Protein AF-Q56FL7-F1 (afdb_monomer_lite)

Foldseek 3Di:
DDDDDDDDDDDPVNCVVPNPLQVCVVPPVNADDPPGHGSCVPRVVVDDDDD

Structure (mmCIF, N/CA/C/O backbone):
data_AF-Q56FL7-F1
#
_entry.id   AF-Q56FL7-F1
#
loop_
_atom_site.group_PDB
_atom_site.id
_atom_site.type_symbol
_atom_site.label_atom_id
_atom_site.label_alt_id
_atom_site.label_comp_id
_atom_site.label_asym_id
_atom_site.label_entity_id
_atom_site.label_seq_id
_atom_site.pdbx_PDB_ins_code
_atom_site.Cartn_x
_atom_site.Cartn_y
_atom_site.Cartn_z
_atom_site.occupancy
_atom_site.B_iso_or_equiv
_atom_site.auth_seq_id
_atom_site.auth_comp_id
_atom_site.auth_asym_id
_atom_site.auth_atom_id
_atom_site.pdbx_PDB_model_num
ATOM 1 N N . ASP A 1 1 ? -15.947 -23.176 -5.711 1.00 67.38 1 ASP A N 1
ATOM 2 C CA . ASP A 1 1 ? -14.611 -22.787 -5.208 1.00 67.38 1 ASP A CA 1
ATOM 3 C C . ASP A 1 1 ? -14.560 -21.314 -4.843 1.00 67.38 1 ASP A C 1
ATOM 5 O O . ASP A 1 1 ? -15.110 -20.492 -5.568 1.00 67.38 1 ASP A O 1
ATOM 9 N N . ARG A 1 2 ? -13.956 -20.965 -3.701 1.00 81.38 2 ARG A N 1
ATOM 10 C CA . ARG A 1 2 ? -13.744 -19.564 -3.307 1.00 81.38 2 ARG A CA 1
ATOM 11 C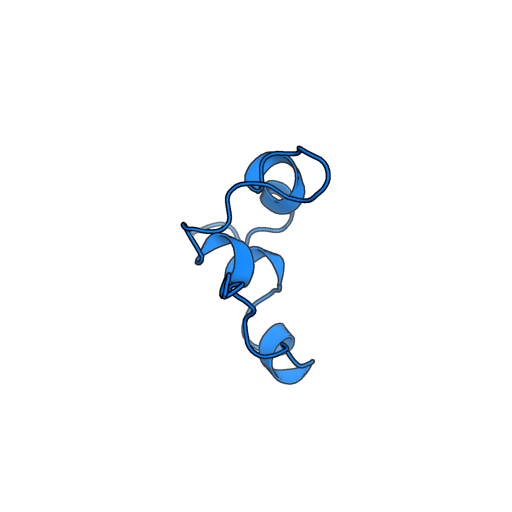 C . ARG A 1 2 ? -12.478 -19.064 -4.000 1.00 81.38 2 ARG A C 1
ATOM 13 O O . ARG A 1 2 ? -11.389 -19.502 -3.649 1.00 81.38 2 ARG A O 1
ATOM 20 N N . ASN A 1 3 ? -12.619 -18.158 -4.964 1.00 83.75 3 ASN A N 1
ATOM 21 C CA . ASN A 1 3 ? -11.466 -17.528 -5.601 1.00 83.75 3 ASN A CA 1
ATOM 22 C C . ASN A 1 3 ? -10.954 -16.383 -4.712 1.00 83.75 3 ASN A C 1
ATOM 24 O O . ASN A 1 3 ? -11.730 -15.506 -4.328 1.00 83.75 3 ASN A O 1
ATOM 28 N N . LEU A 1 4 ? -9.673 -16.417 -4.345 1.00 90.81 4 LEU A N 1
ATOM 29 C CA . LEU A 1 4 ? -9.027 -15.376 -3.543 1.00 90.81 4 LEU A CA 1
ATOM 30 C C . LEU A 1 4 ? -8.278 -14.415 -4.462 1.00 90.81 4 LEU A C 1
ATOM 32 O O . LEU A 1 4 ? -7.538 -14.834 -5.351 1.00 90.81 4 LEU A O 1
ATOM 36 N N . TRP A 1 5 ? -8.448 -13.120 -4.221 1.00 91.25 5 TRP A N 1
ATOM 37 C CA . TRP A 1 5 ? -7.779 -12.082 -4.993 1.00 91.25 5 TRP A CA 1
ATOM 38 C C . TRP A 1 5 ? -6.344 -11.914 -4.509 1.00 91.25 5 TRP A C 1
ATOM 40 O O . TRP A 1 5 ? -6.103 -11.343 -3.450 1.00 91.25 5 TRP A O 1
ATOM 50 N N . ASN A 1 6 ? -5.395 -12.393 -5.310 1.00 91.81 6 ASN A N 1
ATOM 51 C CA . ASN A 1 6 ? -3.973 -12.153 -5.108 1.00 91.81 6 ASN A CA 1
ATOM 52 C C . ASN A 1 6 ? -3.410 -11.433 -6.329 1.00 91.81 6 ASN A C 1
ATOM 54 O O . ASN A 1 6 ? -3.643 -11.834 -7.470 1.00 91.81 6 ASN A O 1
ATOM 58 N N . LEU A 1 7 ? -2.671 -10.357 -6.082 1.00 92.00 7 LEU A N 1
ATOM 59 C CA . LEU A 1 7 ? -1.970 -9.635 -7.133 1.00 92.00 7 LEU A CA 1
ATOM 60 C C . LEU A 1 7 ? -0.701 -10.374 -7.545 1.00 92.00 7 LEU A C 1
ATOM 62 O O . LEU A 1 7 ? -0.170 -11.210 -6.813 1.00 92.00 7 LEU A O 1
ATOM 66 N N . LYS A 1 8 ? -0.185 -10.018 -8.723 1.00 95.25 8 LYS A N 1
ATOM 67 C CA . LYS A 1 8 ? 1.168 -10.420 -9.101 1.00 95.25 8 LYS A CA 1
ATOM 68 C C . LYS A 1 8 ? 2.182 -9.810 -8.118 1.00 95.25 8 LYS A C 1
ATOM 70 O O . LYS A 1 8 ? 1.950 -8.700 -7.637 1.00 95.25 8 LYS A O 1
ATOM 75 N N . PRO A 1 9 ? 3.302 -10.498 -7.840 1.00 96.88 9 PRO A N 1
ATOM 76 C CA . PRO A 1 9 ? 4.340 -9.967 -6.967 1.00 96.88 9 PRO A CA 1
ATOM 77 C C . PRO A 1 9 ? 4.911 -8.648 -7.491 1.00 96.88 9 PRO A C 1
ATOM 79 O O . PRO A 1 9 ? 5.104 -8.487 -8.696 1.00 96.88 9 PRO A O 1
ATOM 82 N N . PHE A 1 10 ? 5.238 -7.742 -6.573 1.00 97.00 10 PHE A N 1
ATOM 83 C CA . PHE A 1 10 ? 6.039 -6.562 -6.877 1.00 97.00 10 PHE A CA 1
ATOM 84 C C . PHE A 1 10 ? 7.529 -6.887 -6.763 1.00 97.00 10 PHE A C 1
ATOM 86 O O . PHE A 1 10 ? 7.959 -7.606 -5.860 1.00 97.00 10 PHE A O 1
ATOM 93 N N . THR A 1 11 ? 8.319 -6.340 -7.679 1.00 98.00 11 THR A N 1
ATOM 94 C CA . THR A 1 11 ? 9.776 -6.491 -7.733 1.00 98.00 11 THR A CA 1
ATOM 95 C C . THR A 1 11 ? 10.487 -5.228 -7.243 1.00 98.00 11 THR A C 1
ATOM 97 O O . THR A 1 11 ? 9.889 -4.161 -7.110 1.00 98.00 11 THR A O 1
ATOM 100 N N . THR A 1 12 ? 11.807 -5.301 -7.047 1.00 97.38 12 THR A N 1
ATOM 101 C CA . THR A 1 12 ? 12.634 -4.122 -6.730 1.00 97.38 12 THR A CA 1
ATOM 102 C C . THR A 1 12 ? 12.494 -3.013 -7.775 1.00 97.38 12 THR A C 1
ATOM 104 O O . THR A 1 12 ? 12.467 -1.835 -7.423 1.00 97.38 12 THR A O 1
ATOM 107 N N . ARG A 1 13 ? 12.349 -3.373 -9.060 1.00 97.00 13 ARG A N 1
ATOM 108 C CA . ARG A 1 13 ? 12.118 -2.399 -10.136 1.00 97.00 13 ARG A CA 1
ATOM 109 C C . ARG A 1 13 ? 10.804 -1.649 -9.921 1.00 97.00 13 ARG A C 1
ATOM 111 O O . ARG A 1 13 ? 10.779 -0.429 -10.059 1.00 97.00 13 ARG A O 1
ATOM 118 N N . ASP A 1 14 ? 9.740 -2.347 -9.534 1.00 97.38 14 ASP A N 1
ATOM 119 C CA . ASP A 1 14 ? 8.444 -1.719 -9.262 1.00 97.38 14 ASP A CA 1
ATOM 120 C C . ASP A 1 14 ? 8.545 -0.697 -8.129 1.00 97.38 14 ASP A C 1
ATOM 122 O O . ASP A 1 14 ? 8.014 0.411 -8.255 1.00 97.38 14 ASP A O 1
ATOM 126 N N . PHE A 1 15 ? 9.275 -1.042 -7.066 1.00 96.44 15 PHE A N 1
ATOM 127 C C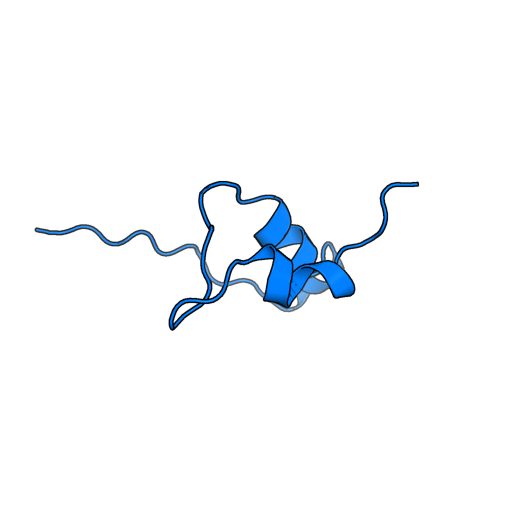A . PHE A 1 15 ? 9.479 -0.165 -5.914 1.00 96.44 15 PHE A CA 1
ATOM 128 C C . PHE A 1 15 ? 10.401 1.024 -6.190 1.00 96.44 15 PHE A C 1
ATOM 130 O O . PHE A 1 15 ? 10.245 2.054 -5.543 1.00 96.44 15 PHE A O 1
ATOM 137 N N . SER A 1 16 ? 11.304 0.927 -7.173 1.00 96.19 16 SER A N 1
ATOM 138 C CA . SER A 1 16 ? 12.118 2.075 -7.607 1.00 96.19 16 SER A CA 1
ATOM 139 C C . SER A 1 16 ? 11.310 3.152 -8.343 1.00 96.19 16 SER A C 1
ATOM 141 O O . SER A 1 16 ? 11.686 4.318 -8.315 1.00 96.19 16 SER A O 1
ATOM 143 N N . ILE A 1 17 ? 10.196 2.772 -8.983 1.00 96.50 17 ILE A N 1
ATOM 144 C CA . ILE A 1 17 ? 9.319 3.689 -9.734 1.00 96.50 17 ILE A CA 1
ATOM 145 C C . ILE A 1 17 ? 8.264 4.314 -8.816 1.00 96.50 17 ILE A C 1
ATOM 147 O O . ILE A 1 17 ? 7.929 5.487 -8.954 1.00 96.50 17 ILE A O 1
ATOM 151 N N . ARG A 1 18 ? 7.698 3.517 -7.904 1.00 96.88 18 ARG A N 1
ATOM 152 C CA . ARG A 1 18 ? 6.663 3.949 -6.960 1.00 96.88 18 ARG A CA 1
ATOM 153 C C . ARG A 1 18 ? 6.744 3.086 -5.713 1.00 96.88 18 ARG A C 1
ATOM 155 O O . ARG A 1 18 ? 6.784 1.858 -5.833 1.00 96.88 18 ARG A O 1
ATOM 162 N N . SER A 1 19 ? 6.762 3.722 -4.545 1.00 97.06 19 SER A N 1
ATOM 163 C CA . SER A 1 19 ? 6.923 3.032 -3.266 1.00 97.06 19 SER A CA 1
ATOM 164 C C . SER A 1 19 ? 5.807 2.005 -3.032 1.00 97.06 19 SER A C 1
ATOM 166 O O . SER A 1 19 ? 4.721 2.089 -3.612 1.00 97.06 19 SER A O 1
ATOM 168 N N . LEU A 1 20 ? 6.059 1.021 -2.162 1.00 97.19 20 LEU A N 1
ATOM 169 C CA . LEU A 1 20 ? 5.023 0.065 -1.765 1.00 97.19 20 LEU A CA 1
ATOM 170 C C . LEU A 1 20 ? 3.810 0.781 -1.151 1.00 97.19 20 LEU A C 1
ATOM 172 O O . LEU A 1 20 ? 2.684 0.428 -1.481 1.00 97.19 20 LEU A O 1
ATOM 176 N N . ALA A 1 21 ? 4.036 1.782 -0.294 1.00 97.19 21 ALA A N 1
ATOM 177 C CA . ALA A 1 21 ? 2.962 2.522 0.361 1.00 97.19 21 ALA A CA 1
ATOM 178 C C . ALA A 1 21 ? 2.067 3.216 -0.671 1.00 97.19 21 ALA A C 1
ATOM 180 O O . ALA A 1 21 ? 0.865 2.976 -0.676 1.00 97.19 21 ALA A O 1
ATOM 181 N N . ASP A 1 22 ? 2.648 3.963 -1.611 1.00 96.81 22 ASP A N 1
ATOM 182 C CA . ASP A 1 22 ? 1.879 4.656 -2.652 1.00 96.81 22 ASP A CA 1
ATOM 183 C C . ASP A 1 22 ? 1.101 3.672 -3.536 1.00 96.81 22 ASP A C 1
ATOM 185 O O . ASP A 1 22 ? -0.074 3.884 -3.826 1.00 96.81 22 ASP A O 1
ATOM 189 N N . ARG A 1 23 ? 1.719 2.542 -3.910 1.00 96.69 23 ARG A N 1
ATOM 190 C CA . ARG A 1 23 ? 1.040 1.484 -4.676 1.00 96.69 23 ARG A CA 1
ATOM 191 C C . ARG A 1 23 ? -0.138 0.878 -3.915 1.00 96.69 23 ARG A C 1
ATOM 193 O O . ARG A 1 23 ? -1.154 0.588 -4.530 1.00 96.69 23 ARG A O 1
ATOM 200 N N . LEU A 1 24 ? -0.019 0.657 -2.605 1.00 96.31 24 LEU A N 1
ATOM 201 C CA . LEU A 1 24 ? -1.133 0.183 -1.774 1.00 96.31 24 LEU A CA 1
ATOM 202 C C . LEU A 1 24 ? -2.203 1.270 -1.584 1.00 96.31 24 LEU A C 1
ATOM 204 O O . LEU A 1 24 ? -3.393 0.953 -1.520 1.00 96.31 24 LEU A O 1
ATOM 208 N N . GLY A 1 25 ? -1.793 2.538 -1.520 1.00 95.31 25 GLY A N 1
ATOM 209 C CA . GLY A 1 25 ? -2.670 3.705 -1.480 1.00 95.31 25 GLY A CA 1
ATOM 210 C C . GLY A 1 25 ? -3.600 3.7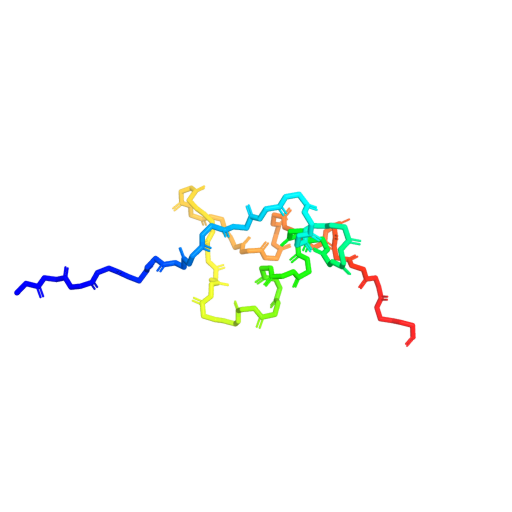57 -2.691 1.00 95.31 25 GLY A C 1
ATOM 211 O O . GLY A 1 25 ? -4.813 3.824 -2.510 1.00 95.31 25 GLY A O 1
ATOM 212 N N . ASP A 1 26 ? -3.050 3.582 -3.898 1.00 94.75 26 ASP A N 1
ATOM 213 C CA . ASP A 1 26 ? -3.800 3.597 -5.167 1.00 94.75 26 ASP A CA 1
ATOM 214 C C . ASP A 1 26 ? -4.868 2.490 -5.274 1.00 94.75 26 ASP A C 1
ATOM 216 O O . ASP A 1 26 ? -5.842 2.604 -6.022 1.00 94.75 26 ASP A O 1
ATOM 220 N N . LEU A 1 27 ? -4.693 1.387 -4.540 1.00 96.06 27 LEU A N 1
ATOM 221 C CA . LEU A 1 27 ? -5.617 0.256 -4.537 1.00 96.06 27 LEU A CA 1
ATOM 222 C C . LEU A 1 27 ? -6.719 0.472 -3.496 1.00 96.06 27 LEU A C 1
ATOM 224 O O . LEU A 1 27 ? -6.641 0.008 -2.357 1.00 96.06 27 LEU A O 1
ATOM 228 N N . ASN A 1 28 ? -7.790 1.146 -3.912 1.00 94.00 28 ASN A N 1
ATOM 229 C CA . ASN A 1 28 ? -8.922 1.491 -3.041 1.00 94.00 28 ASN A CA 1
ATOM 230 C C . ASN A 1 28 ? -9.669 0.276 -2.458 1.00 94.00 28 ASN A C 1
ATOM 232 O O . ASN A 1 28 ? -10.324 0.397 -1.428 1.00 94.00 28 ASN A O 1
ATOM 236 N N . TYR A 1 29 ? -9.566 -0.902 -3.082 1.00 94.50 29 TYR A N 1
ATOM 237 C CA . TYR A 1 29 ? -10.187 -2.131 -2.571 1.00 94.50 29 TYR A CA 1
ATOM 238 C C . TYR A 1 29 ? -9.383 -2.801 -1.441 1.00 94.50 29 TYR A C 1
ATOM 240 O O . TYR A 1 29 ? -9.889 -3.719 -0.798 1.00 94.50 29 TYR A O 1
ATOM 248 N N . LEU A 1 30 ? -8.143 -2.364 -1.182 1.00 95.56 30 LEU A N 1
ATOM 249 C CA . LEU A 1 30 ? -7.366 -2.773 -0.013 1.00 95.56 30 LEU A CA 1
ATOM 250 C C . LEU A 1 30 ? -7.604 -1.764 1.111 1.00 95.56 30 LEU A C 1
ATOM 252 O O . LEU A 1 30 ? -7.158 -0.619 1.028 1.00 95.56 30 LEU A O 1
ATOM 256 N N . ILE A 1 31 ? -8.325 -2.195 2.147 1.00 96.75 31 ILE A N 1
ATOM 257 C CA . ILE A 1 31 ? -8.842 -1.305 3.201 1.00 96.75 31 ILE A CA 1
ATOM 258 C C . ILE A 1 31 ? -8.199 -1.610 4.559 1.00 96.75 31 ILE A C 1
ATOM 260 O O . ILE A 1 31 ? -7.909 -0.690 5.319 1.00 96.75 31 ILE A O 1
ATOM 264 N N . TYR A 1 32 ? -7.925 -2.885 4.846 1.00 97.44 32 TYR A N 1
ATOM 265 C CA . TYR A 1 32 ? -7.339 -3.336 6.107 1.00 97.44 32 TYR A CA 1
ATOM 266 C C . TYR A 1 32 ? -6.064 -4.137 5.874 1.00 97.44 32 TYR A C 1
ATOM 268 O O . TYR A 1 32 ? -5.935 -4.888 4.906 1.00 97.44 32 TYR A O 1
ATOM 276 N N . VAL A 1 33 ? -5.135 -3.986 6.807 1.00 96.62 33 VAL A N 1
ATOM 277 C CA . VAL A 1 33 ? -3.930 -4.791 6.940 1.00 96.62 33 VAL A CA 1
ATO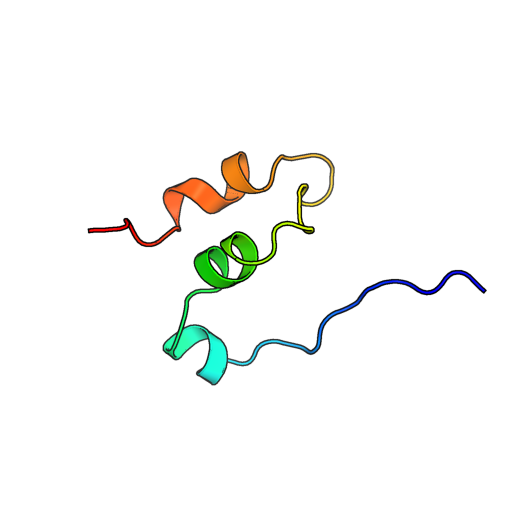M 278 C C . VAL A 1 33 ? -4.168 -5.782 8.063 1.00 96.62 33 VAL A C 1
ATOM 280 O O . VAL A 1 33 ? -4.644 -5.414 9.137 1.00 96.62 33 VAL A O 1
ATOM 283 N N . PHE A 1 34 ? -3.799 -7.036 7.823 1.00 95.50 34 PHE A N 1
ATOM 284 C CA . PHE A 1 34 ? -3.884 -8.070 8.842 1.00 95.50 34 PHE A CA 1
ATOM 285 C C . PHE A 1 34 ? -3.140 -7.641 10.132 1.00 95.50 34 PHE A C 1
ATOM 287 O O . PHE A 1 34 ? -2.025 -7.112 10.040 1.00 95.50 34 PHE A O 1
ATOM 294 N N . PRO A 1 35 ? -3.705 -7.887 11.327 1.00 96.00 35 PRO A N 1
ATOM 295 C CA . PRO A 1 35 ? -4.973 -8.586 11.559 1.00 96.00 35 PRO A CA 1
ATOM 296 C C . PRO A 1 35 ? -6.236 -7.751 11.293 1.00 96.00 35 PRO A C 1
ATOM 298 O O . PRO A 1 35 ? -7.177 -8.277 10.706 1.00 96.00 35 PRO A O 1
ATOM 301 N N . ASP A 1 36 ? -6.255 -6.474 11.661 1.00 96.56 36 ASP A N 1
ATOM 302 C CA . ASP A 1 36 ? -7.481 -5.663 11.722 1.00 96.56 36 ASP A CA 1
ATOM 303 C C . ASP A 1 36 ? -7.221 -4.145 11.673 1.00 96.56 36 ASP A C 1
ATOM 305 O O . ASP A 1 36 ? -8.076 -3.342 12.047 1.00 96.56 36 ASP A O 1
ATOM 309 N N . ARG A 1 37 ? -6.052 -3.720 11.182 1.00 97.50 37 ARG A N 1
ATOM 310 C CA . ARG A 1 37 ? -5.678 -2.298 11.172 1.00 97.50 37 ARG A CA 1
ATOM 311 C C . ARG A 1 37 ? -6.069 -1.612 9.865 1.00 97.50 37 ARG A C 1
ATOM 313 O O . ARG A 1 37 ? -5.763 -2.158 8.802 1.00 97.50 37 ARG A O 1
ATOM 320 N N . PRO A 1 38 ? -6.686 -0.420 9.892 1.00 97.56 38 PRO A N 1
ATOM 321 C CA . PRO A 1 38 ? -6.929 0.367 8.688 1.00 97.56 38 PRO A CA 1
ATOM 322 C C . PRO A 1 38 ? -5.636 0.630 7.903 1.00 97.56 38 PRO A C 1
ATOM 324 O O . PRO A 1 38 ? -4.595 0.942 8.482 1.00 97.56 38 PRO A O 1
ATOM 327 N N . LYS A 1 39 ? -5.699 0.541 6.570 1.00 97.31 39 LYS A N 1
ATOM 328 C CA . LYS A 1 39 ? -4.552 0.762 5.672 1.00 97.31 39 LYS A CA 1
ATOM 329 C C . LYS A 1 39 ? -3.867 2.098 5.947 1.00 97.31 39 LYS A C 1
ATOM 331 O O . LYS A 1 39 ? -2.647 2.140 6.093 1.00 97.31 39 LYS A O 1
ATOM 336 N N . ASP A 1 40 ? -4.650 3.164 6.048 1.00 96.12 40 ASP A N 1
ATOM 337 C CA . ASP A 1 40 ? -4.111 4.514 6.196 1.00 96.12 40 ASP A CA 1
ATOM 338 C C . ASP A 1 40 ? -3.504 4.751 7.581 1.00 96.12 40 ASP A C 1
ATOM 340 O O . ASP A 1 40 ? -2.527 5.484 7.694 1.00 96.12 40 ASP A O 1
ATOM 344 N N . GLU A 1 41 ? -3.973 4.063 8.624 1.00 96.69 41 GLU A N 1
ATOM 345 C CA . GLU A 1 41 ? -3.310 4.089 9.936 1.00 96.69 41 GLU A CA 1
ATOM 346 C C . GLU A 1 41 ? -1.872 3.550 9.837 1.00 96.69 41 GLU A C 1
ATOM 348 O O . GLU A 1 41 ? -0.943 4.093 10.435 1.00 96.69 41 GLU A O 1
ATOM 353 N N . VAL A 1 42 ? -1.667 2.500 9.038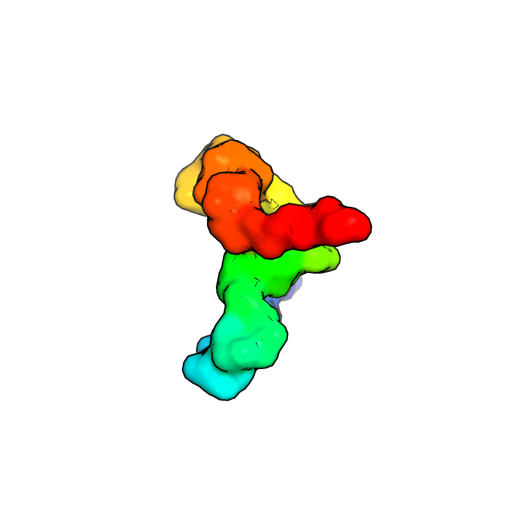 1.00 97.19 42 VAL A N 1
ATOM 354 C CA . VAL A 1 42 ? -0.368 1.828 8.899 1.00 97.19 42 VAL A CA 1
ATOM 355 C C . VAL A 1 42 ? 0.552 2.547 7.908 1.00 97.19 42 VAL A C 1
ATOM 357 O O . VAL A 1 42 ? 1.753 2.676 8.169 1.00 97.19 42 VAL A O 1
ATOM 360 N N . PHE A 1 43 ? 0.013 2.994 6.768 1.00 97.12 43 PHE A N 1
ATOM 361 C CA . PHE A 1 43 ? 0.809 3.453 5.627 1.00 97.12 43 PHE A CA 1
ATOM 362 C C . PHE A 1 43 ? 0.834 4.967 5.401 1.00 97.12 43 PHE A C 1
ATOM 364 O O . PHE A 1 43 ? 1.725 5.418 4.684 1.00 97.12 43 PHE A O 1
ATOM 371 N N . SER A 1 44 ? -0.044 5.758 6.035 1.00 95.06 44 SER A N 1
ATOM 372 C CA . SER A 1 44 ? -0.138 7.214 5.794 1.00 95.06 44 SER A CA 1
ATOM 373 C C . SER A 1 44 ? 1.198 7.944 5.890 1.00 95.06 44 SER A C 1
ATOM 375 O O . SER A 1 44 ? 1.529 8.749 5.026 1.00 95.06 44 SER A O 1
ATOM 377 N N . LYS A 1 45 ? 2.013 7.617 6.898 1.00 96.06 45 LYS A N 1
ATOM 378 C CA . LYS A 1 45 ? 3.333 8.233 7.112 1.00 96.06 45 LYS A CA 1
ATOM 379 C C . LYS A 1 45 ? 4.368 7.935 6.017 1.00 96.06 45 LYS A C 1
ATOM 381 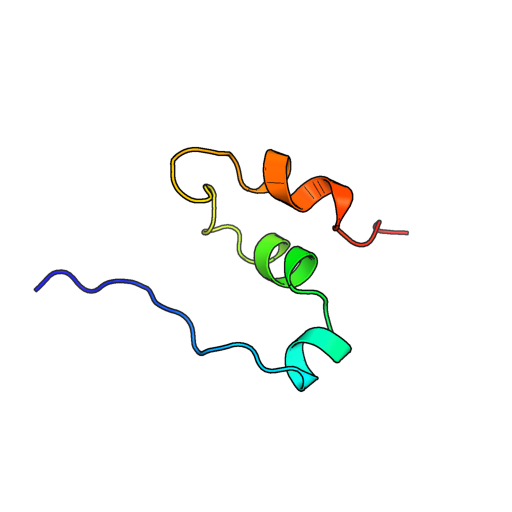O O . LYS A 1 45 ? 5.440 8.530 6.029 1.00 96.06 45 LYS A O 1
ATOM 386 N N . TYR A 1 46 ? 4.088 6.979 5.134 1.00 96.94 46 TYR A N 1
ATOM 387 C CA . TYR A 1 46 ? 4.963 6.572 4.035 1.00 96.94 46 TYR A CA 1
ATOM 388 C C . TYR A 1 46 ? 4.437 7.008 2.663 1.00 96.94 46 TYR A C 1
ATOM 390 O O . TYR A 1 46 ? 5.105 6.739 1.666 1.00 96.94 46 TYR A O 1
ATOM 398 N N . TYR A 1 47 ? 3.259 7.634 2.594 1.00 96.12 47 TYR A N 1
ATOM 399 C CA . TYR A 1 47 ? 2.751 8.175 1.340 1.00 96.12 47 TYR A CA 1
ATOM 400 C C . TYR A 1 47 ? 3.568 9.391 0.911 1.00 96.12 47 TYR A C 1
ATOM 402 O O . TYR A 1 47 ? 3.956 10.228 1.731 1.00 96.12 47 TYR A O 1
ATOM 410 N N . THR A 1 48 ? 3.803 9.496 -0.391 1.00 96.19 48 THR A N 1
ATOM 411 C CA . THR A 1 48 ? 4.411 10.684 -0.984 1.00 96.19 48 THR A CA 1
ATOM 412 C C . THR A 1 48 ? 3.387 11.828 -0.938 1.00 96.19 48 THR A C 1
ATOM 414 O O . THR A 1 48 ? 2.291 11.663 -1.480 1.00 96.19 48 THR A O 1
ATOM 417 N N . PRO A 1 49 ? 3.695 12.981 -0.308 1.00 91.31 49 PRO A N 1
ATOM 418 C CA . PRO A 1 49 ? 2.780 14.116 -0.278 1.00 91.31 49 PRO A CA 1
ATOM 419 C C . PRO A 1 49 ? 2.429 14.569 -1.695 1.00 91.31 49 PRO A C 1
ATOM 421 O O . PRO A 1 49 ? 3.309 14.697 -2.548 1.00 91.31 49 PRO A O 1
ATOM 424 N N . VAL A 1 50 ? 1.146 14.827 -1.940 1.00 80.31 50 VAL A N 1
ATOM 425 C CA . VAL A 1 50 ? 0.720 15.507 -3.165 1.00 80.31 50 VAL A CA 1
ATOM 426 C C . VAL A 1 50 ? 1.136 16.971 -3.019 1.00 80.31 50 VAL A C 1
ATOM 428 O O . VAL A 1 50 ? 0.727 17.620 -2.056 1.00 80.31 50 VAL A O 1
ATOM 431 N N . LEU A 1 51 ? 2.011 17.435 -3.914 1.00 67.50 51 LEU A N 1
ATOM 432 C CA . LEU A 1 51 ? 2.411 18.843 -4.011 1.00 67.50 51 LEU A CA 1
ATOM 433 C C . LEU A 1 51 ? 1.232 19.729 -4.425 1.00 67.50 51 LEU A C 1
ATOM 435 O O . LEU A 1 51 ? 0.426 19.270 -5.268 1.00 67.50 51 LEU A O 1
#

Organism: Bos taurus (NCBI:txid9913)

Radius of gyration: 12.56 Å; chains: 1; bounding box: 27×42×22 Å

Secondary structure (DSSP, 8-state):
------PPPP-HHHHHHS-HHHHHHH-TT--EETTTEEHHHHHGGGSPPP-

Sequence (51 aa):
DRNLWNLKPFTTRDFSIRSLADRLGDLNYLIYVFPDRPKDEVFSKYYTPVL

InterPro domains:
  IPR036860 SH2 domain superfamily [G3DSA:3.30.505.10] (1-51)
  IPR036860 SH2 domain superfamily [SSF55550] (4-49)

pLDDT: mean 93.97, std 6.53, range [67.38, 98.0]